Protein AF-A0A7X7WXS2-F1 (afdb_monomer_lite)

Sequence (139 aa):
SQAITILLAENDRVFYFTGLPTDAKKTMQETTYSADGVRKMLQEHNIDAMQKAQDLKRQKELLKVSSDEYTKKLDEIKGGKDTPTVIIKALDTASYKNLIDALDEMQICNIGKYVIDKMDPETKALIKDFEAKGGAAKN

pLDDT: mean 92.18, std 8.66, range [38.94, 98.12]

Secondary structure (DSSP, 8-state):
--EEEEEE-STTEEEEEES-GGGHHHH-EEEESSIIIIIHHHHHTSHHHHHHHHHHHHHHHTTSS-HHHHHHHHHHHHHSTTSPEEEEEE-TTS-HHHHHHHHHHHHHTT--EEEEEPPPHHHHHHHHHHHHTT--B--

Foldseek 3Di:
DWEKEWEFAAPQKIWIATDDLVCCVPGIAIFGLDCVTPLVVQCVQQVVLVVVLVVLVVCVVVVVADPVRSVVVLLCSLVDPSAYAYEYEYDPRGDPVSVVSVVVSCVVNSHPHYDYDYDDPSNVVSVVVCVVVVGDYDD

Radius of gyration: 16.31 Å; chains: 1; bounding box: 44×26×42 Å

Structure (mmCIF, N/CA/C/O backbone):
data_AF-A0A7X7WXS2-F1
#
_entry.id   AF-A0A7X7WXS2-F1
#
loop_
_atom_site.group_PDB
_atom_site.id
_atom_site.type_symbol
_atom_site.label_atom_id
_atom_site.label_alt_id
_atom_site.label_comp_id
_atom_site.label_asym_id
_atom_site.label_entity_id
_atom_site.label_seq_id
_atom_site.pdbx_PDB_ins_code
_atom_site.Cartn_x
_atom_site.Cartn_y
_atom_site.Cartn_z
_atom_site.occupancy
_atom_site.B_iso_or_equiv
_atom_site.auth_seq_id
_atom_site.auth_comp_id
_atom_site.auth_asym_id
_atom_site.auth_atom_id
_atom_site.pdbx_PDB_model_num
ATOM 1 N N . SER A 1 1 ? 6.829 7.961 11.887 1.00 67.88 1 SER A N 1
ATOM 2 C CA . SER A 1 1 ? 6.335 7.663 10.533 1.00 67.88 1 SER A CA 1
ATOM 3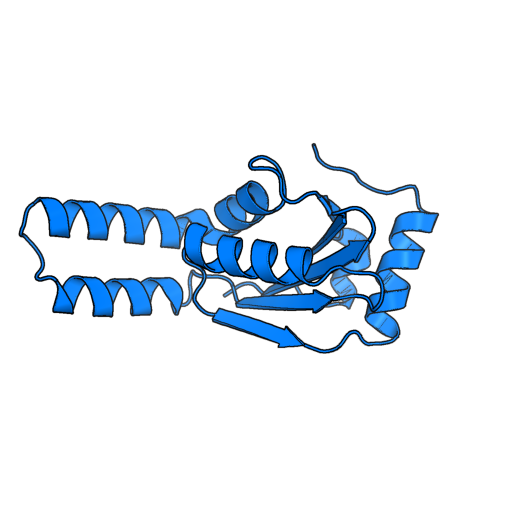 C C . SER A 1 1 ? 7.506 7.231 9.681 1.00 67.88 1 SER A C 1
ATOM 5 O O . SER A 1 1 ? 8.351 8.061 9.362 1.00 67.88 1 SER A O 1
ATOM 7 N N . GLN A 1 2 ? 7.605 5.934 9.403 1.00 85.81 2 GLN A N 1
ATOM 8 C CA . GLN A 1 2 ? 8.575 5.384 8.454 1.00 85.81 2 GLN A CA 1
ATOM 9 C C . GLN A 1 2 ? 8.055 5.585 7.021 1.00 85.81 2 GLN A C 1
ATOM 11 O O . GLN A 1 2 ? 6.843 5.684 6.820 1.00 85.81 2 GLN A O 1
ATOM 16 N N . ALA A 1 3 ? 8.958 5.684 6.045 1.00 93.25 3 ALA A N 1
ATOM 17 C CA . ALA A 1 3 ? 8.609 5.775 4.629 1.00 93.25 3 ALA A CA 1
ATOM 18 C C . ALA A 1 3 ? 8.854 4.425 3.945 1.00 93.25 3 ALA A C 1
ATOM 20 O O . ALA A 1 3 ? 9.918 3.829 4.129 1.00 93.25 3 ALA A O 1
ATOM 21 N N . ILE A 1 4 ? 7.882 3.967 3.159 1.00 96.12 4 ILE A N 1
ATOM 22 C CA . ILE A 1 4 ? 7.965 2.742 2.356 1.00 96.12 4 ILE A CA 1
ATOM 23 C C . ILE A 1 4 ? 7.710 3.136 0.908 1.00 96.12 4 ILE A C 1
ATOM 25 O O . ILE A 1 4 ? 6.701 3.770 0.615 1.00 96.12 4 ILE A O 1
ATOM 29 N N . THR A 1 5 ? 8.601 2.762 -0.001 1.00 96.94 5 THR A N 1
ATOM 30 C CA . THR A 1 5 ? 8.373 2.937 -1.437 1.00 96.94 5 THR A CA 1
ATOM 31 C C . THR A 1 5 ? 8.067 1.584 -2.051 1.00 96.94 5 THR A C 1
ATOM 33 O O . THR A 1 5 ? 8.847 0.650 -1.880 1.00 96.94 5 THR A O 1
ATOM 36 N N . ILE A 1 6 ? 6.946 1.490 -2.760 1.00 97.38 6 ILE A N 1
ATOM 37 C CA . ILE A 1 6 ? 6.490 0.318 -3.501 1.00 97.38 6 ILE A CA 1
ATOM 38 C C . ILE A 1 6 ? 6.594 0.631 -4.992 1.00 97.38 6 ILE A C 1
ATOM 40 O O . ILE A 1 6 ? 6.079 1.645 -5.469 1.00 97.38 6 ILE A O 1
ATOM 44 N N . LEU A 1 7 ? 7.261 -0.253 -5.723 1.00 97.12 7 LEU A N 1
ATOM 45 C CA . LEU A 1 7 ? 7.487 -0.176 -7.155 1.00 97.12 7 LEU A CA 1
ATOM 46 C C . LEU A 1 7 ? 6.717 -1.307 -7.833 1.00 97.12 7 LEU A C 1
ATOM 48 O O . LEU A 1 7 ? 6.991 -2.482 -7.591 1.00 97.12 7 LEU A O 1
ATOM 52 N N . LEU A 1 8 ? 5.754 -0.949 -8.673 1.00 97.19 8 LEU A N 1
ATOM 53 C CA . LEU A 1 8 ? 4.924 -1.908 -9.398 1.00 97.19 8 LEU A CA 1
ATOM 54 C C . LEU A 1 8 ? 5.570 -2.203 -10.753 1.00 97.19 8 LEU A C 1
ATOM 56 O O . LEU A 1 8 ? 5.953 -1.269 -11.464 1.00 97.19 8 LEU A O 1
ATOM 60 N N . ALA A 1 9 ? 5.680 -3.479 -11.107 1.00 95.12 9 ALA A N 1
ATOM 61 C CA . ALA A 1 9 ? 6.291 -3.942 -12.347 1.00 95.12 9 ALA A CA 1
ATOM 62 C C . ALA A 1 9 ? 5.383 -4.934 -13.094 1.00 95.12 9 ALA A C 1
ATOM 64 O O . ALA A 1 9 ? 4.278 -5.250 -12.653 1.00 95.12 9 ALA A O 1
ATOM 65 N N . GLU A 1 10 ? 5.845 -5.399 -14.254 1.00 93.88 10 GLU A N 1
ATOM 66 C CA . GLU A 1 10 ? 5.181 -6.453 -15.027 1.00 93.88 10 GLU A CA 1
ATOM 67 C C . GLU A 1 10 ? 5.147 -7.802 -14.288 1.00 93.88 10 GLU A C 1
ATOM 69 O O . GLU A 1 10 ? 5.907 -8.035 -13.346 1.00 93.88 10 GLU A O 1
ATOM 74 N N . ASN A 1 11 ? 4.291 -8.717 -14.754 1.00 92.38 11 ASN A N 1
ATOM 75 C CA . ASN A 1 11 ? 4.140 -10.076 -14.211 1.00 92.38 11 ASN A CA 1
ATOM 76 C C . ASN A 1 11 ? 3.793 -10.117 -12.712 1.00 92.38 11 ASN A C 1
ATOM 78 O O . ASN A 1 11 ? 4.264 -10.994 -11.992 1.00 92.38 11 ASN A O 1
ATOM 82 N N . ASP A 1 12 ? 2.991 -9.156 -12.241 1.00 92.94 12 ASP A N 1
ATOM 83 C CA . ASP A 1 12 ? 2.555 -9.037 -10.841 1.00 92.94 12 ASP A CA 1
ATOM 84 C C . ASP A 1 12 ? 3.706 -8.931 -9.821 1.00 92.94 12 ASP A C 1
ATOM 86 O O . ASP A 1 12 ? 3.529 -9.186 -8.625 1.00 92.94 12 ASP A O 1
ATOM 90 N N . ARG A 1 13 ? 4.886 -8.505 -10.289 1.00 93.62 13 ARG A N 1
ATOM 91 C CA . ARG A 1 13 ? 6.066 -8.283 -9.455 1.00 93.62 13 ARG A CA 1
ATOM 92 C C . ARG A 1 13 ? 5.961 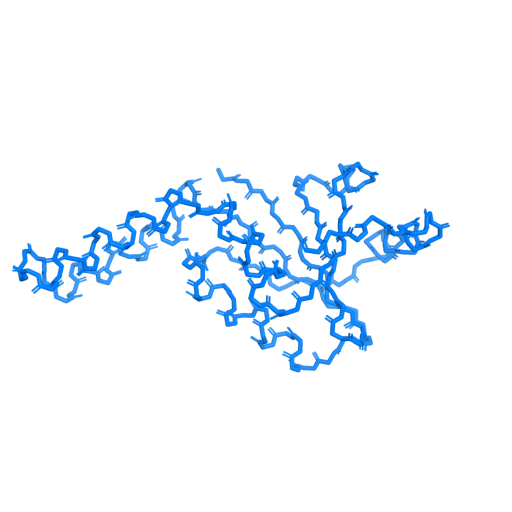-6.945 -8.743 1.00 93.62 13 ARG A C 1
ATOM 94 O O . ARG A 1 13 ? 5.607 -5.916 -9.330 1.00 93.62 13 ARG A O 1
ATOM 101 N N . VAL A 1 14 ? 6.315 -6.961 -7.467 1.00 96.06 14 VAL A N 1
ATOM 102 C CA . VAL A 1 14 ? 6.355 -5.781 -6.613 1.00 96.06 14 VAL A CA 1
ATOM 103 C C . VAL A 1 14 ? 7.740 -5.692 -6.008 1.00 96.06 14 VAL A C 1
ATOM 105 O O . VAL A 1 14 ? 8.190 -6.626 -5.355 1.00 96.06 14 VAL A O 1
ATOM 108 N N . PHE A 1 15 ? 8.407 -4.559 -6.167 1.00 95.69 15 PHE A N 1
ATOM 109 C CA . PHE A 1 15 ? 9.606 -4.270 -5.391 1.00 95.69 15 PHE A CA 1
ATOM 110 C C . PHE A 1 15 ? 9.272 -3.271 -4.307 1.00 95.69 15 PHE A C 1
ATOM 112 O O . PHE A 1 15 ? 8.408 -2.415 -4.483 1.00 95.69 15 PHE A O 1
ATOM 119 N N . TYR A 1 16 ? 9.978 -3.332 -3.193 1.00 95.75 16 TYR A N 1
ATOM 120 C CA . TYR A 1 16 ? 9.845 -2.307 -2.178 1.00 95.75 16 TYR A CA 1
ATOM 121 C C . TYR A 1 16 ? 11.158 -2.059 -1.465 1.00 95.75 16 TYR A C 1
ATOM 123 O O . TYR A 1 16 ? 12.019 -2.933 -1.393 1.00 95.75 16 TYR A O 1
ATOM 131 N N . PHE A 1 17 ? 11.290 -0.861 -0.914 1.00 94.81 17 PHE A N 1
ATOM 132 C CA . PHE A 1 17 ? 12.353 -0.511 0.014 1.00 94.81 17 PHE A CA 1
ATOM 133 C C . PHE A 1 17 ? 11.824 0.457 1.071 1.00 94.81 17 PHE A C 1
ATOM 135 O O . PHE A 1 17 ? 10.838 1.169 0.869 1.00 94.81 17 PHE A O 1
ATOM 142 N N . THR A 1 18 ? 12.498 0.487 2.213 1.00 93.06 18 THR A N 1
ATOM 143 C CA . THR A 1 18 ? 12.172 1.371 3.336 1.00 93.06 18 THR A CA 1
ATOM 144 C C . THR A 1 18 ? 13.225 2.463 3.466 1.00 93.06 18 THR A C 1
ATOM 146 O O . THR A 1 18 ? 14.413 2.178 3.303 1.00 93.06 18 THR A O 1
ATOM 149 N N . GLY A 1 19 ? 12.812 3.674 3.839 1.00 90.19 19 GLY A N 1
ATOM 150 C CA . GLY A 1 19 ? 13.717 4.807 4.042 1.00 90.19 19 GLY A CA 1
ATOM 151 C C . GLY A 1 19 ? 13.953 5.623 2.773 1.00 90.19 1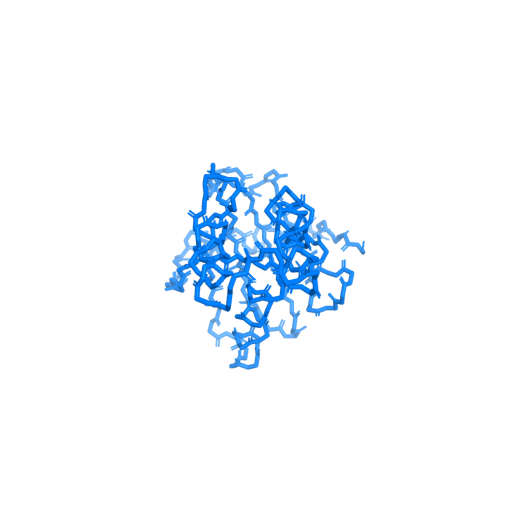9 GLY A C 1
ATOM 152 O O . GLY A 1 19 ? 13.042 5.807 1.965 1.00 90.19 19 GLY A O 1
ATOM 153 N N . LEU A 1 20 ? 15.163 6.166 2.630 1.00 88.56 20 LEU A N 1
ATOM 154 C CA . LEU A 1 20 ? 15.536 7.000 1.489 1.00 88.56 20 LEU A CA 1
ATOM 155 C C . LEU A 1 20 ? 15.925 6.132 0.279 1.00 88.56 20 LEU A C 1
ATOM 157 O O . LEU A 1 20 ? 16.365 4.996 0.455 1.00 88.56 20 LEU A O 1
ATOM 161 N N . PRO A 1 21 ? 15.870 6.660 -0.959 1.00 86.19 21 PRO A N 1
ATOM 162 C CA . PRO A 1 21 ? 16.347 5.935 -2.143 1.00 86.19 21 PRO A CA 1
ATOM 163 C C . PRO A 1 21 ? 17.802 5.446 -2.026 1.00 86.19 21 PRO A C 1
ATOM 165 O O . PRO A 1 21 ? 18.163 4.403 -2.567 1.00 86.19 21 PRO A O 1
ATOM 168 N N . THR A 1 22 ? 18.640 6.152 -1.261 1.00 87.50 22 THR A N 1
ATOM 169 C CA . THR A 1 22 ? 20.022 5.742 -0.960 1.00 87.50 22 THR A CA 1
ATOM 170 C C . THR A 1 22 ? 20.107 4.451 -0.143 1.00 87.50 22 THR A C 1
ATOM 172 O O . THR A 1 22 ? 21.098 3.727 -0.247 1.00 87.50 22 THR A O 1
ATOM 175 N N . ASP A 1 23 ? 19.072 4.137 0.638 1.00 85.88 23 ASP A N 1
ATOM 176 C CA . ASP A 1 23 ? 18.987 2.927 1.459 1.00 85.88 23 ASP A CA 1
ATOM 177 C C . ASP A 1 23 ? 18.532 1.710 0.645 1.00 85.88 23 ASP A C 1
ATOM 179 O O . ASP A 1 23 ? 18.802 0.572 1.040 1.00 85.88 23 ASP A O 1
ATOM 183 N N . ALA A 1 24 ? 17.914 1.928 -0.523 1.00 85.00 24 ALA A N 1
ATOM 184 C CA . ALA A 1 24 ? 17.337 0.871 -1.350 1.00 85.00 24 ALA A CA 1
ATOM 185 C C . ALA A 1 24 ? 18.356 -0.218 -1.707 1.00 85.00 24 ALA A C 1
ATOM 187 O O . ALA A 1 24 ? 18.040 -1.400 -1.658 1.00 85.00 24 ALA A O 1
ATOM 188 N N . LYS A 1 25 ? 19.625 0.135 -1.947 1.00 82.69 25 LYS A N 1
ATOM 189 C CA . LYS A 1 25 ? 20.680 -0.857 -2.232 1.00 82.69 25 LYS A CA 1
ATOM 190 C C . LYS A 1 25 ? 20.876 -1.900 -1.122 1.00 82.69 25 LYS A C 1
ATOM 192 O O . LYS A 1 25 ? 21.476 -2.937 -1.390 1.00 82.69 25 LYS A O 1
ATOM 197 N N . LYS A 1 26 ? 20.426 -1.616 0.105 1.00 83.50 26 LYS A N 1
ATOM 198 C CA . LYS A 1 26 ? 20.513 -2.509 1.270 1.00 83.50 26 LYS A CA 1
ATOM 199 C C . LYS A 1 26 ? 19.169 -3.129 1.648 1.00 83.50 26 LYS A C 1
ATOM 201 O O . LYS A 1 26 ? 19.157 -4.226 2.193 1.00 83.50 26 LYS A O 1
ATOM 206 N N . THR A 1 27 ? 18.066 -2.414 1.429 1.00 88.19 27 THR A N 1
ATOM 207 C CA . THR A 1 27 ? 16.741 -2.786 1.956 1.00 88.19 27 THR A CA 1
ATOM 208 C C . THR A 1 27 ? 15.783 -3.310 0.895 1.00 88.19 27 THR A C 1
ATOM 210 O O . THR A 1 27 ? 14.774 -3.922 1.256 1.00 88.19 27 THR A O 1
ATOM 213 N N . MET A 1 28 ? 16.090 -3.088 -0.388 1.00 92.62 28 MET A N 1
ATOM 214 C CA . MET A 1 28 ? 15.217 -3.451 -1.495 1.00 92.62 28 MET A CA 1
ATOM 215 C C . MET A 1 28 ? 14.981 -4.955 -1.548 1.00 92.62 28 MET A C 1
ATOM 217 O O . MET A 1 28 ? 15.913 -5.750 -1.430 1.00 92.62 28 MET A O 1
ATOM 221 N N . GLN A 1 29 ? 13.718 -5.319 -1.720 1.00 93.00 29 GLN A N 1
ATOM 222 C CA . GLN A 1 29 ? 13.227 -6.689 -1.781 1.00 93.00 29 GLN A CA 1
ATOM 223 C C . GLN A 1 29 ? 12.178 -6.800 -2.884 1.00 93.00 29 GLN A C 1
ATOM 225 O O . GLN A 1 29 ? 11.521 -5.815 -3.230 1.00 93.00 29 GLN A O 1
ATOM 230 N N . GLU A 1 30 ? 12.024 -8.008 -3.417 1.00 94.12 30 GLU A N 1
ATOM 231 C CA . GLU A 1 30 ? 10.956 -8.364 -4.348 1.00 94.12 30 GLU A CA 1
ATOM 232 C C . GLU A 1 30 ? 9.891 -9.193 -3.622 1.00 94.12 30 GLU A C 1
ATOM 234 O O . GLU A 1 30 ? 10.204 -10.004 -2.749 1.00 94.12 30 GLU A O 1
ATOM 239 N N . THR A 1 31 ? 8.630 -8.959 -3.971 1.00 93.19 31 THR A N 1
ATOM 240 C CA . THR A 1 31 ? 7.450 -9.617 -3.422 1.00 93.19 31 THR A CA 1
ATOM 241 C C . THR A 1 31 ? 6.323 -9.666 -4.466 1.00 93.19 31 THR A C 1
ATOM 243 O O . THR A 1 31 ? 6.489 -9.246 -5.613 1.00 93.19 31 THR A O 1
ATOM 246 N N . THR A 1 32 ? 5.166 -10.198 -4.077 1.00 92.69 32 THR A N 1
ATOM 247 C CA . THR A 1 32 ? 3.981 -10.379 -4.929 1.00 92.69 32 THR A CA 1
ATOM 248 C C . THR A 1 32 ? 2.737 -9.778 -4.271 1.00 92.69 32 THR A C 1
ATOM 250 O O . THR A 1 32 ? 2.773 -9.383 -3.107 1.00 92.69 32 THR A O 1
ATOM 253 N N . TYR A 1 33 ? 1.606 -9.765 -4.978 1.00 90.19 33 TYR A N 1
ATOM 254 C CA . TYR A 1 33 ? 0.292 -9.388 -4.424 1.00 90.19 33 TYR A CA 1
ATOM 255 C C . TYR A 1 33 ? -0.396 -10.503 -3.618 1.00 90.19 33 TYR A C 1
ATOM 257 O O . TYR A 1 33 ? -1.557 -10.371 -3.235 1.00 90.19 33 TYR A O 1
ATOM 265 N N . SER A 1 34 ? 0.277 -11.632 -3.378 1.00 87.31 34 SER A N 1
ATOM 266 C CA . SER A 1 34 ? -0.276 -12.687 -2.527 1.00 87.31 34 SER A CA 1
ATOM 267 C C . SER A 1 34 ? -0.387 -12.223 -1.067 1.00 87.31 34 SER A C 1
ATOM 269 O O . SER A 1 34 ? 0.259 -11.259 -0.649 1.00 87.31 34 SER A O 1
ATOM 271 N N . ALA A 1 35 ? -1.199 -12.921 -0.268 1.00 79.69 35 ALA A N 1
ATOM 272 C CA . ALA A 1 35 ? -1.382 -12.588 1.146 1.00 79.69 35 ALA A CA 1
ATOM 273 C C . ALA A 1 35 ? -0.067 -12.644 1.950 1.00 79.69 35 ALA A C 1
ATOM 275 O O . ALA A 1 35 ? 0.110 -11.843 2.866 1.00 79.69 35 ALA A O 1
ATOM 276 N N . ASP A 1 36 ? 0.857 -13.531 1.570 1.00 86.19 36 ASP A N 1
ATOM 277 C CA . ASP A 1 36 ? 2.189 -13.651 2.175 1.00 86.19 36 ASP A CA 1
ATOM 278 C C . ASP A 1 36 ? 3.207 -12.648 1.607 1.00 86.19 36 ASP A C 1
ATOM 280 O O . ASP A 1 36 ? 4.294 -12.492 2.159 1.00 86.19 36 ASP A O 1
ATOM 284 N N . GLY A 1 37 ? 2.845 -11.927 0.542 1.00 92.31 37 GLY A N 1
ATOM 285 C CA . GLY A 1 37 ? 3.698 -10.951 -0.119 1.00 92.31 37 GLY A CA 1
ATOM 286 C C . GLY A 1 37 ? 3.565 -9.536 0.447 1.00 92.31 37 GLY A C 1
ATOM 287 O O . GLY A 1 37 ? 3.770 -9.278 1.637 1.00 92.31 37 GLY A O 1
ATOM 288 N N . VAL A 1 38 ? 3.208 -8.585 -0.420 1.00 94.44 38 VAL A N 1
ATOM 289 C CA . VAL A 1 38 ? 3.138 -7.153 -0.091 1.00 94.44 38 VAL A CA 1
ATOM 290 C C . VAL A 1 38 ? 2.203 -6.877 1.088 1.00 94.44 38 VAL A C 1
ATOM 292 O O . VAL A 1 38 ? 2.495 -6.001 1.900 1.00 94.44 38 VAL A O 1
ATOM 295 N N . ARG A 1 39 ? 1.123 -7.655 1.240 1.00 95.19 39 ARG A N 1
ATOM 296 C CA . ARG A 1 39 ? 0.198 -7.522 2.368 1.00 95.19 39 ARG A CA 1
ATOM 297 C C . ARG A 1 39 ? 0.908 -7.776 3.688 1.00 95.19 39 ARG A C 1
ATOM 299 O O . ARG A 1 39 ? 0.894 -6.911 4.557 1.00 95.19 39 ARG A O 1
ATOM 306 N N . LYS A 1 40 ? 1.553 -8.934 3.828 1.00 94.62 40 LYS A N 1
ATOM 307 C CA . LYS A 1 40 ? 2.309 -9.292 5.030 1.00 94.62 40 LYS A CA 1
ATOM 308 C C . LYS A 1 40 ? 3.381 -8.251 5.340 1.00 94.62 40 LYS A C 1
ATOM 310 O O . LYS A 1 40 ? 3.457 -7.789 6.473 1.00 94.62 40 LYS A O 1
ATOM 315 N N . MET A 1 41 ? 4.124 -7.801 4.327 1.00 94.56 41 MET A N 1
ATOM 316 C CA . MET A 1 41 ? 5.105 -6.724 4.484 1.00 94.56 41 MET A CA 1
ATOM 317 C C . MET A 1 41 ? 4.469 -5.455 5.069 1.00 94.56 41 MET A C 1
ATOM 319 O O . MET A 1 41 ? 4.978 -4.903 6.043 1.00 94.56 41 MET A O 1
ATOM 323 N N . LEU A 1 42 ? 3.340 -4.999 4.525 1.00 95.62 42 LEU A N 1
ATOM 324 C CA . LEU A 1 42 ? 2.655 -3.800 5.014 1.00 95.62 42 LEU A CA 1
ATOM 325 C C . LEU A 1 42 ? 2.105 -3.977 6.430 1.00 95.62 42 LEU A C 1
ATOM 327 O O . LEU A 1 42 ? 2.180 -3.046 7.229 1.00 95.62 42 LEU A O 1
ATOM 331 N N . GLN A 1 43 ? 1.594 -5.165 6.754 1.00 94.50 43 GLN A N 1
ATOM 332 C CA . GLN A 1 43 ? 1.121 -5.498 8.096 1.00 94.50 43 GLN A CA 1
ATOM 333 C C . GLN A 1 43 ? 2.266 -5.477 9.110 1.00 94.50 43 GLN A C 1
ATOM 335 O O . GLN A 1 43 ? 2.122 -4.867 10.165 1.00 94.50 43 GLN A O 1
ATOM 340 N N . GLU A 1 44 ? 3.418 -6.064 8.774 1.00 93.50 44 GLU A N 1
ATOM 341 C CA . GLU A 1 44 ? 4.620 -6.069 9.619 1.00 93.50 44 GLU A CA 1
ATOM 342 C C . GLU A 1 44 ? 5.139 -4.652 9.910 1.00 93.50 44 GLU A C 1
ATOM 344 O O . GLU A 1 44 ? 5.643 -4.391 11.001 1.00 93.50 44 GLU A O 1
ATOM 349 N N . HIS A 1 45 ? 4.964 -3.715 8.975 1.00 93.38 45 HIS A N 1
ATOM 350 C CA . HIS A 1 45 ? 5.355 -2.312 9.155 1.00 93.38 45 HIS A CA 1
ATOM 351 C C . HIS A 1 45 ? 4.246 -1.426 9.747 1.00 93.38 45 HIS A C 1
ATOM 353 O O . HIS A 1 45 ? 4.494 -0.249 10.012 1.00 93.38 45 HIS A O 1
ATOM 359 N N . ASN A 1 46 ? 3.035 -1.958 9.953 1.00 95.62 46 ASN A N 1
ATOM 360 C CA . ASN A 1 46 ? 1.884 -1.206 10.465 1.00 95.62 46 ASN A CA 1
ATOM 361 C C . ASN A 1 46 ? 1.171 -1.888 11.650 1.00 95.62 46 ASN A C 1
ATOM 363 O O . ASN A 1 46 ? -0.003 -1.614 11.916 1.00 95.62 46 ASN A O 1
ATOM 367 N N . ILE A 1 47 ? 1.872 -2.773 12.370 1.00 94.88 47 ILE A N 1
ATOM 368 C CA . ILE A 1 47 ? 1.316 -3.601 13.456 1.00 94.88 47 ILE A CA 1
ATOM 369 C C . ILE A 1 47 ? 0.574 -2.746 14.492 1.00 94.88 47 ILE A C 1
ATOM 371 O O . ILE A 1 47 ? -0.573 -3.045 14.828 1.00 94.88 47 ILE A O 1
ATOM 375 N N . ASP A 1 48 ? 1.188 -1.658 14.959 1.00 93.81 48 ASP A N 1
ATOM 376 C CA . ASP A 1 48 ? 0.627 -0.824 16.028 1.00 93.81 48 ASP A CA 1
ATOM 377 C C . ASP A 1 48 ? -0.691 -0.158 15.615 1.00 93.81 48 ASP A C 1
ATOM 379 O O . ASP A 1 48 ? -1.661 -0.137 16.377 1.00 93.81 48 ASP A O 1
ATOM 383 N N . ALA A 1 49 ? -0.758 0.383 14.395 1.00 94.56 49 ALA A N 1
ATOM 384 C CA . ALA A 1 49 ? -1.976 1.005 13.890 1.00 94.56 49 ALA A CA 1
ATOM 385 C C . ALA A 1 49 ? -3.071 -0.041 13.651 1.00 94.56 49 ALA A C 1
ATOM 387 O O . ALA A 1 49 ? -4.238 0.206 13.958 1.00 94.56 49 ALA A O 1
ATOM 388 N N . MET A 1 50 ? -2.707 -1.229 13.160 1.00 94.62 50 MET A N 1
ATOM 389 C CA . MET A 1 50 ? -3.651 -2.327 12.970 1.00 94.62 50 MET A CA 1
ATOM 390 C C . MET A 1 50 ? -4.247 -2.819 14.287 1.00 94.62 50 MET A C 1
ATOM 392 O O . MET A 1 50 ? -5.461 -3.006 14.363 1.00 94.62 50 MET A O 1
ATOM 396 N N . GLN A 1 51 ? -3.429 -2.973 15.331 1.00 95.75 51 GLN A N 1
ATOM 397 C CA . GLN A 1 51 ? -3.904 -3.344 16.665 1.00 95.75 51 GLN A CA 1
ATOM 398 C C . GLN A 1 51 ? -4.871 -2.290 17.214 1.00 95.75 51 GLN A C 1
ATOM 400 O O . GLN A 1 51 ? -5.985 -2.623 17.618 1.00 95.75 51 GLN A O 1
ATOM 405 N N . LYS A 1 52 ? -4.516 -1.001 17.119 1.00 95.94 52 LYS A N 1
ATOM 406 C CA . LYS A 1 52 ? -5.402 0.106 17.521 1.00 95.94 52 LYS A CA 1
ATOM 407 C C . LYS A 1 52 ? -6.721 0.104 16.743 1.00 95.94 52 LYS A C 1
ATOM 409 O O . LYS A 1 52 ? -7.782 0.305 17.334 1.00 95.94 52 LYS A O 1
ATOM 414 N N . ALA A 1 53 ? -6.681 -0.141 15.432 1.00 95.81 53 ALA A N 1
ATOM 415 C CA . ALA A 1 53 ? -7.877 -0.212 14.593 1.00 95.81 53 ALA A CA 1
ATOM 416 C C . ALA A 1 53 ? -8.765 -1.417 14.953 1.00 95.81 53 ALA A C 1
ATOM 418 O O . ALA A 1 53 ? -9.994 -1.298 14.970 1.00 95.81 53 ALA A O 1
ATOM 419 N N . GLN A 1 54 ? -8.159 -2.561 15.281 1.00 96.19 54 GLN A N 1
ATOM 420 C CA . GLN A 1 54 ? -8.864 -3.758 15.738 1.00 96.19 54 GLN A CA 1
ATOM 421 C C . GLN A 1 54 ? -9.535 -3.535 17.100 1.00 96.19 54 GLN A C 1
ATOM 423 O O . GLN A 1 54 ? -10.716 -3.854 17.260 1.00 96.19 54 GLN A O 1
ATOM 428 N N . ASP A 1 55 ? -8.832 -2.927 18.055 1.00 96.94 55 ASP A N 1
ATOM 429 C CA . ASP A 1 55 ? -9.388 -2.583 19.366 1.00 96.9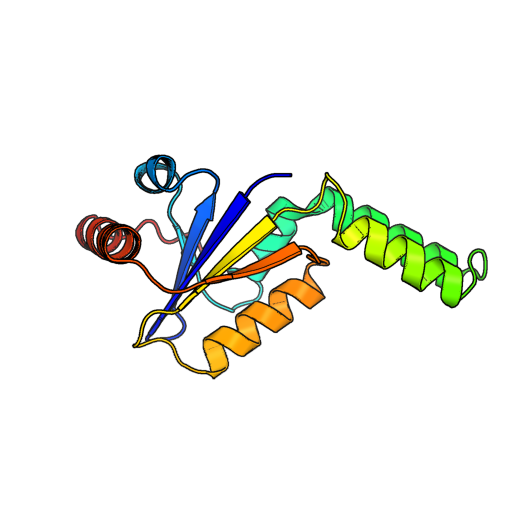4 55 ASP A CA 1
ATOM 430 C C . ASP A 1 55 ? -10.538 -1.581 19.247 1.00 96.94 55 ASP A C 1
ATOM 432 O O . ASP A 1 55 ? -11.586 -1.743 19.878 1.00 96.94 55 ASP A O 1
ATOM 436 N N . LEU A 1 56 ? -10.384 -0.571 18.388 1.00 97.12 56 LEU A N 1
ATOM 437 C CA . LEU A 1 56 ? -11.428 0.405 18.095 1.00 97.12 56 LEU A CA 1
ATOM 438 C C . LEU A 1 56 ? -12.663 -0.258 17.459 1.00 97.12 56 LEU A C 1
ATOM 440 O O . LEU A 1 56 ? -13.797 0.065 17.823 1.00 97.12 56 LEU A O 1
ATOM 444 N N . LYS A 1 57 ? -12.465 -1.224 16.553 1.00 96.25 57 LYS A N 1
ATOM 445 C CA . LYS A 1 57 ? -13.555 -2.016 15.963 1.00 96.25 57 LYS A CA 1
ATOM 446 C C . LYS A 1 57 ? -14.299 -2.819 17.029 1.00 96.25 57 LYS A C 1
ATOM 448 O O . LYS A 1 57 ? -15.526 -2.766 17.072 1.00 96.25 57 LYS A O 1
ATOM 453 N N . ARG A 1 58 ? -13.580 -3.462 17.951 1.00 97.19 58 ARG A N 1
ATOM 454 C CA . ARG A 1 58 ? -14.187 -4.168 19.088 1.00 97.19 58 ARG A CA 1
ATOM 455 C C . ARG A 1 58 ? -14.979 -3.224 19.996 1.00 97.19 58 ARG A C 1
ATOM 457 O O . ARG A 1 58 ? -16.056 -3.576 20.465 1.00 97.19 58 ARG A O 1
ATOM 464 N N . GLN A 1 59 ? -14.480 -2.015 20.253 1.00 97.19 59 GLN A N 1
ATOM 465 C CA . GLN A 1 59 ? -15.210 -1.017 21.044 1.00 97.19 59 GLN A CA 1
ATOM 466 C C . GLN A 1 59 ? -16.518 -0.585 20.368 1.00 97.19 59 GLN A C 1
ATOM 468 O O . GLN A 1 59 ? -17.527 -0.440 21.059 1.00 97.19 59 GLN A O 1
ATOM 473 N N . LYS A 1 60 ? -16.521 -0.438 19.036 1.00 97.06 60 LYS A N 1
ATOM 474 C CA . LYS A 1 60 ? -17.736 -0.178 18.248 1.00 97.06 60 LYS A CA 1
ATOM 475 C C . LYS A 1 60 ? -18.737 -1.331 18.355 1.00 97.06 60 LYS A C 1
ATOM 477 O O . LYS A 1 60 ? -19.913 -1.087 18.596 1.00 97.06 60 LYS A O 1
ATOM 482 N N . GLU A 1 61 ? -18.278 -2.574 18.210 1.00 96.81 61 GLU A N 1
ATOM 483 C CA . GLU A 1 61 ? -19.119 -3.779 18.329 1.00 96.81 61 GLU A CA 1
ATOM 484 C C . GLU A 1 61 ? -19.746 -3.911 19.726 1.00 96.81 61 GLU A C 1
ATOM 486 O O . GLU A 1 61 ? -20.890 -4.334 19.860 1.00 96.81 61 GLU A O 1
ATOM 491 N N . LEU A 1 62 ? -19.029 -3.475 20.765 1.00 97.19 62 LEU A N 1
ATOM 492 C CA . LEU A 1 62 ? -19.525 -3.396 22.142 1.00 97.19 62 LEU A CA 1
ATOM 493 C C . LEU A 1 62 ? -20.363 -2.135 22.429 1.00 97.19 62 LEU A C 1
ATOM 495 O O . LEU A 1 62 ? -20.665 -1.872 23.592 1.00 97.19 62 LEU A O 1
ATOM 499 N N . LEU A 1 63 ? -20.699 -1.340 21.405 1.00 96.38 63 LEU A N 1
ATOM 500 C CA . LEU A 1 63 ? -21.457 -0.084 21.499 1.00 96.38 63 LEU A CA 1
ATOM 501 C C . LEU A 1 63 ? -20.840 0.959 22.454 1.00 96.38 63 LEU A C 1
ATOM 503 O O . LEU A 1 63 ? -21.531 1.851 22.939 1.00 96.38 63 LEU A O 1
ATOM 507 N N . LYS A 1 64 ? -19.528 0.875 22.718 1.00 96.44 64 LYS A N 1
ATOM 508 C CA . LYS A 1 64 ? -18.795 1.827 23.577 1.00 96.44 64 LYS A CA 1
ATOM 509 C C . LYS A 1 64 ? -18.425 3.123 22.858 1.00 96.44 64 LYS A C 1
ATOM 511 O O . LYS A 1 64 ? -18.020 4.082 23.503 1.00 96.44 64 LYS A O 1
ATOM 516 N N . VAL A 1 65 ? -18.502 3.118 21.531 1.00 95.94 65 VAL A N 1
ATOM 517 C CA . VAL A 1 65 ? -18.128 4.218 20.640 1.00 95.94 65 VAL A CA 1
ATOM 518 C C . VAL A 1 65 ? -19.194 4.303 19.551 1.00 95.94 65 VAL A C 1
ATOM 520 O O . VAL A 1 65 ? -19.629 3.275 19.027 1.00 95.94 65 VAL A O 1
ATOM 523 N N . SER A 1 66 ? -19.628 5.518 19.213 1.00 96.44 66 SER A N 1
ATOM 524 C CA . SER A 1 66 ? -20.608 5.735 18.140 1.00 96.44 66 SER A CA 1
ATOM 525 C C . SER A 1 66 ? -20.007 5.457 16.755 1.00 96.44 66 SER A C 1
ATOM 527 O O . SER A 1 66 ? -18.789 5.385 16.593 1.00 96.44 66 SER A O 1
ATOM 529 N N . SER A 1 67 ? -20.844 5.326 15.719 1.00 95.19 67 SER A N 1
ATOM 530 C CA . SER A 1 67 ? -20.326 5.148 14.353 1.00 95.19 67 SER A CA 1
ATOM 531 C C . SER A 1 67 ? -19.486 6.345 13.888 1.00 95.19 67 SER A C 1
ATOM 533 O O . SER A 1 67 ? -18.456 6.143 13.251 1.00 95.19 67 SER A O 1
ATOM 535 N N . ASP A 1 68 ? -19.879 7.568 14.247 1.00 96.50 68 ASP A N 1
ATOM 536 C CA . ASP A 1 68 ? -19.166 8.786 13.845 1.00 96.50 68 ASP A CA 1
ATOM 537 C C . ASP A 1 68 ? -17.823 8.924 14.565 1.00 96.50 68 ASP A C 1
ATOM 539 O O . ASP A 1 68 ? -16.813 9.288 13.963 1.00 96.50 68 ASP A O 1
ATOM 543 N N . GLU A 1 69 ? -17.792 8.606 15.861 1.00 97.00 69 GLU A N 1
ATOM 544 C CA . GLU A 1 69 ? -16.560 8.615 16.649 1.00 97.00 69 GLU A CA 1
ATOM 545 C C . GLU A 1 69 ? -15.605 7.499 16.207 1.00 97.00 69 GLU A C 1
ATOM 547 O O . GLU A 1 69 ? -14.395 7.716 16.144 1.00 97.00 69 GLU A O 1
ATOM 552 N N . TYR A 1 70 ? -16.140 6.332 15.831 1.00 96.81 70 TYR A N 1
ATOM 553 C CA . TYR A 1 70 ? -15.361 5.251 15.235 1.00 96.81 70 TYR A CA 1
ATOM 554 C C . TYR A 1 70 ? -14.653 5.711 13.959 1.00 96.81 70 TYR A C 1
ATOM 556 O O . TYR A 1 70 ? -13.447 5.516 13.839 1.00 96.81 70 TYR A O 1
ATOM 564 N N . THR A 1 71 ? -15.379 6.337 13.028 1.00 96.19 71 THR A N 1
ATOM 565 C CA . THR A 1 71 ? -14.800 6.803 11.760 1.00 96.19 71 THR A CA 1
ATOM 566 C C . THR A 1 71 ? -13.687 7.819 12.003 1.00 96.19 71 THR A C 1
ATOM 568 O O . THR A 1 71 ? -12.584 7.638 11.499 1.00 96.19 71 THR A O 1
ATOM 571 N N . LYS A 1 72 ? -13.920 8.819 12.865 1.00 97.31 72 LYS A N 1
ATOM 572 C CA . LYS A 1 72 ? -12.908 9.836 13.202 1.00 97.31 72 LYS A CA 1
ATOM 573 C C . LYS A 1 72 ? -11.640 9.224 13.796 1.00 97.31 72 LYS A C 1
ATOM 575 O O . LYS A 1 72 ? -10.544 9.499 13.319 1.00 97.31 72 LYS A O 1
ATOM 580 N N . LYS A 1 73 ? -11.781 8.355 14.803 1.00 97.12 73 LYS A N 1
ATOM 581 C CA . LYS A 1 73 ? -10.630 7.692 15.436 1.00 97.12 73 LYS A CA 1
ATOM 582 C C . LYS A 1 73 ? -9.906 6.756 14.469 1.00 97.12 73 LYS A C 1
ATOM 584 O O . LYS A 1 73 ? -8.686 6.640 14.537 1.00 97.12 73 LYS A O 1
ATOM 589 N N . LEU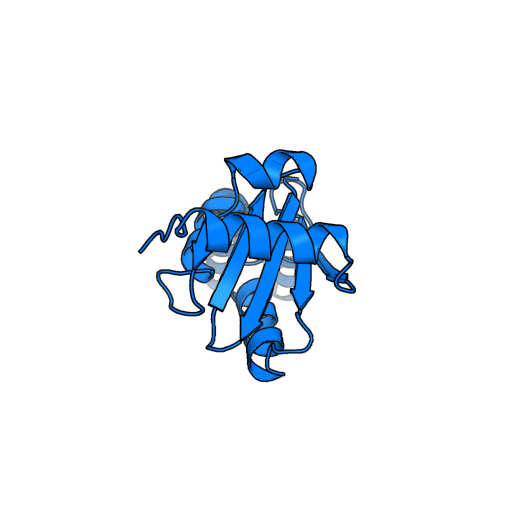 A 1 74 ? -10.630 6.089 13.569 1.00 96.31 74 LEU A N 1
ATOM 590 C CA . LEU A 1 74 ? -10.020 5.234 12.554 1.00 96.31 74 LEU A CA 1
ATOM 591 C C . LEU A 1 74 ? -9.182 6.060 11.569 1.00 96.31 74 LEU A C 1
ATOM 593 O O . LEU A 1 74 ? -8.062 5.660 11.259 1.00 96.31 74 LEU A O 1
ATOM 597 N N . ASP A 1 75 ? -9.678 7.213 11.125 1.00 96.12 75 ASP A N 1
ATOM 598 C CA . ASP A 1 75 ? -8.931 8.117 10.245 1.00 96.12 75 ASP A CA 1
ATOM 599 C C . ASP A 1 75 ? -7.680 8.678 10.938 1.00 96.12 75 ASP A C 1
ATOM 601 O O . ASP A 1 75 ? -6.603 8.718 10.341 1.00 96.12 75 ASP A O 1
ATOM 605 N N . GLU A 1 76 ? -7.777 9.026 12.225 1.00 96.06 76 GLU A N 1
ATOM 606 C CA . GLU A 1 76 ? -6.629 9.442 13.042 1.00 96.06 76 GLU A CA 1
ATOM 607 C C . GLU A 1 76 ? -5.575 8.335 13.174 1.00 96.06 76 GLU A C 1
ATOM 609 O O . GLU A 1 76 ? -4.378 8.613 13.088 1.00 96.06 76 GLU A O 1
ATOM 614 N N . ILE A 1 77 ? -5.996 7.076 13.342 1.00 95.94 77 ILE A N 1
ATOM 615 C CA . ILE A 1 77 ? -5.088 5.922 13.360 1.00 95.94 77 ILE A CA 1
ATOM 616 C C . ILE A 1 77 ? -4.410 5.779 11.994 1.00 95.94 77 ILE A C 1
ATOM 618 O O . ILE A 1 77 ? -3.182 5.777 11.914 1.00 95.94 77 ILE A O 1
ATOM 622 N N . LYS A 1 78 ? -5.185 5.739 10.906 1.00 95.06 78 LYS A N 1
ATOM 623 C CA . LYS A 1 78 ? -4.677 5.600 9.530 1.00 95.06 78 LYS A CA 1
ATOM 624 C C . LYS A 1 78 ? -3.745 6.752 9.116 1.00 95.06 78 LYS A C 1
ATOM 626 O O . LYS A 1 78 ? -2.824 6.550 8.327 1.00 95.06 78 LYS A O 1
ATOM 631 N N . GLY A 1 79 ? -3.956 7.954 9.651 1.00 94.31 79 GLY A N 1
ATOM 632 C CA . GLY A 1 79 ? -3.120 9.140 9.437 1.00 94.31 79 GLY A CA 1
ATOM 633 C C . GLY A 1 79 ? -2.003 9.342 10.472 1.00 94.31 79 GLY A C 1
ATOM 634 O O . GLY A 1 79 ? -1.158 10.226 10.310 1.00 94.31 79 GLY A O 1
ATOM 635 N N . GLY A 1 80 ? -1.982 8.539 11.536 1.00 91.81 80 GLY A N 1
ATOM 636 C CA . GLY A 1 80 ? -1.182 8.767 12.736 1.00 91.81 80 GLY A CA 1
ATOM 637 C C . GLY A 1 80 ? 0.325 8.630 12.531 1.00 91.81 80 GLY A C 1
ATOM 638 O O . GLY A 1 80 ? 0.809 8.168 11.500 1.00 91.81 80 GLY A O 1
ATOM 639 N N . LYS A 1 81 ? 1.116 9.030 13.533 1.00 88.12 81 LYS A N 1
ATOM 640 C CA . LYS A 1 81 ? 2.592 8.964 13.474 1.00 88.12 81 LYS A CA 1
ATOM 641 C C . LYS A 1 81 ? 3.140 7.537 13.369 1.00 88.12 81 LYS A C 1
ATOM 643 O O . LYS A 1 81 ? 4.251 7.382 12.848 1.00 88.12 81 LYS A O 1
ATOM 648 N N . ASP A 1 82 ? 2.367 6.563 13.840 1.00 87.56 82 ASP A N 1
ATOM 649 C CA . ASP A 1 82 ? 2.716 5.139 13.876 1.00 87.56 82 ASP A CA 1
ATOM 650 C C . ASP A 1 82 ? 2.420 4.441 12.544 1.00 87.56 82 ASP A C 1
ATOM 652 O O . ASP A 1 82 ? 3.016 3.415 12.245 1.00 87.56 82 ASP A O 1
ATOM 656 N N . THR A 1 83 ? 1.571 5.041 11.705 1.00 94.25 83 THR A N 1
ATOM 657 C CA . THR A 1 83 ? 1.257 4.518 10.374 1.00 94.25 83 THR A CA 1
ATOM 658 C C . THR A 1 83 ? 2.312 4.979 9.372 1.00 94.25 83 THR A C 1
ATOM 660 O O . THR A 1 83 ? 2.632 6.180 9.348 1.00 94.25 83 THR A O 1
ATOM 663 N N . PRO A 1 84 ? 2.875 4.081 8.543 1.00 95.75 84 PRO A N 1
ATOM 664 C CA . PRO A 1 84 ? 3.868 4.458 7.550 1.00 95.75 84 PRO A CA 1
ATOM 665 C C . PRO A 1 84 ? 3.274 5.384 6.486 1.00 95.75 84 PRO A C 1
ATOM 667 O O . PRO A 1 84 ? 2.065 5.426 6.256 1.00 95.75 84 PRO A O 1
ATOM 670 N N . THR A 1 85 ? 4.154 6.137 5.832 1.00 96.44 85 THR A N 1
ATOM 671 C CA . THR A 1 85 ? 3.823 6.848 4.596 1.00 96.44 85 THR A CA 1
ATOM 672 C C . THR A 1 85 ? 4.284 5.992 3.425 1.00 96.44 85 THR A C 1
ATOM 674 O O . THR A 1 85 ? 5.472 5.677 3.338 1.00 96.44 85 THR A O 1
ATOM 677 N N . VAL A 1 86 ? 3.366 5.625 2.532 1.00 97.69 86 VAL A N 1
ATOM 678 C CA . VAL A 1 86 ? 3.665 4.757 1.386 1.00 97.69 86 VAL A CA 1
ATOM 679 C C . VAL A 1 86 ? 3.743 5.567 0.093 1.00 97.69 86 VAL A C 1
ATOM 681 O O . VAL A 1 86 ? 2.846 6.340 -0.228 1.00 97.69 86 VAL A O 1
ATOM 684 N N . ILE A 1 87 ? 4.811 5.393 -0.675 1.00 97.69 87 ILE A N 1
ATOM 685 C CA . ILE A 1 87 ? 4.964 5.970 -2.012 1.00 97.69 87 ILE A CA 1
ATOM 686 C C . ILE A 1 87 ? 4.774 4.840 -3.016 1.00 97.69 87 ILE A C 1
ATOM 688 O O . ILE A 1 87 ? 5.502 3.854 -2.970 1.00 97.69 87 ILE A O 1
ATOM 692 N N . ILE A 1 88 ? 3.811 4.976 -3.920 1.00 98.12 88 ILE A N 1
ATOM 693 C CA . ILE A 1 88 ? 3.519 3.989 -4.960 1.00 98.12 88 ILE A CA 1
ATOM 694 C C . ILE A 1 88 ? 4.003 4.559 -6.290 1.00 98.12 88 ILE A C 1
ATOM 696 O O . ILE A 1 88 ? 3.507 5.591 -6.741 1.00 98.12 88 ILE A O 1
ATOM 700 N N . LYS A 1 89 ? 4.965 3.889 -6.927 1.00 97.31 89 LYS A N 1
ATOM 701 C CA . LYS A 1 89 ? 5.451 4.228 -8.271 1.00 97.31 89 LYS A CA 1
ATOM 702 C C . LYS A 1 89 ? 5.243 3.029 -9.186 1.00 97.31 89 LYS A C 1
ATOM 704 O O . LYS A 1 89 ? 5.666 1.924 -8.867 1.00 97.31 89 LYS A O 1
ATOM 709 N N . ALA A 1 90 ? 4.620 3.235 -10.337 1.00 96.75 90 ALA A N 1
ATOM 710 C CA . ALA A 1 90 ? 4.404 2.176 -11.320 1.00 96.75 90 ALA A CA 1
ATOM 711 C C . ALA A 1 90 ? 5.386 2.319 -12.489 1.00 96.75 90 ALA A C 1
ATOM 713 O O . ALA A 1 90 ? 5.613 3.428 -12.978 1.00 96.75 90 ALA A O 1
ATOM 714 N N . LEU A 1 91 ? 5.980 1.209 -12.933 1.00 94.75 91 LEU A N 1
ATOM 715 C CA . LEU A 1 91 ? 6.641 1.156 -14.234 1.00 94.75 91 LEU A CA 1
ATOM 716 C C . LEU A 1 91 ? 5.606 1.264 -15.353 1.00 94.75 91 LEU A C 1
ATOM 718 O O . LEU A 1 91 ? 4.454 0.875 -15.188 1.00 94.75 91 LEU A O 1
ATOM 722 N N . ASP A 1 92 ? 6.054 1.706 -16.526 1.00 93.19 92 ASP A N 1
ATOM 723 C CA . ASP A 1 92 ? 5.218 1.760 -17.734 1.00 93.19 92 ASP A CA 1
ATOM 724 C C . ASP A 1 92 ? 4.725 0.361 -18.164 1.00 93.19 92 ASP A C 1
ATOM 726 O O . ASP A 1 92 ? 3.762 0.238 -18.914 1.00 93.19 92 ASP A O 1
ATOM 730 N N . THR A 1 93 ? 5.384 -0.697 -17.678 1.00 93.50 93 THR A N 1
ATOM 731 C CA . THR A 1 93 ? 5.034 -2.105 -17.901 1.00 93.50 93 THR A CA 1
ATOM 732 C C . THR A 1 93 ? 4.111 -2.689 -16.826 1.00 93.50 93 THR A C 1
ATOM 734 O O . THR A 1 93 ? 3.631 -3.812 -16.981 1.00 93.50 93 THR A O 1
ATOM 737 N N . ALA A 1 94 ? 3.841 -1.957 -15.740 1.00 95.81 94 ALA A N 1
ATOM 738 C CA . ALA A 1 94 ? 2.883 -2.385 -14.729 1.00 95.81 94 ALA A CA 1
ATOM 739 C C . ALA A 1 94 ? 1.453 -2.264 -15.265 1.00 95.81 94 ALA A C 1
ATOM 741 O O . ALA A 1 94 ? 1.104 -1.315 -15.970 1.00 95.81 94 ALA A O 1
ATOM 742 N N . SER A 1 95 ? 0.598 -3.215 -14.902 1.00 96.50 95 SER A N 1
ATOM 743 C CA . SER A 1 95 ? -0.803 -3.182 -15.312 1.00 96.50 95 SER A CA 1
ATOM 744 C C . SER A 1 95 ? -1.629 -2.232 -14.439 1.00 96.50 95 SER A C 1
ATOM 746 O O . SER A 1 95 ? -1.296 -1.953 -13.287 1.00 96.50 95 SER A O 1
ATOM 748 N N . TYR A 1 96 ? -2.781 -1.789 -14.950 1.00 96.12 96 TYR A N 1
ATOM 749 C CA . TYR A 1 96 ? -3.758 -1.056 -14.135 1.00 96.12 96 TYR A CA 1
ATOM 750 C C . TYR A 1 96 ? -4.209 -1.867 -12.910 1.00 96.12 96 TYR A C 1
ATOM 752 O O . TYR A 1 96 ? -4.365 -1.314 -11.824 1.00 96.12 96 TYR A O 1
ATOM 760 N N . LYS A 1 97 ? -4.348 -3.191 -13.071 1.00 96.38 97 LYS A N 1
ATOM 761 C CA . LYS A 1 97 ? -4.679 -4.112 -11.981 1.00 96.38 97 LYS A CA 1
ATOM 762 C C . LYS A 1 97 ? -3.660 -4.017 -10.842 1.00 96.38 97 LYS A C 1
ATOM 764 O O . LYS A 1 97 ? -4.066 -3.928 -9.694 1.00 96.38 97 LYS A O 1
ATOM 769 N N . ASN A 1 98 ? -2.365 -3.936 -11.155 1.00 96.75 98 ASN A N 1
ATOM 770 C CA . ASN A 1 98 ? -1.309 -3.805 -10.147 1.00 96.75 98 ASN A CA 1
ATOM 771 C C . ASN A 1 98 ? -1.479 -2.555 -9.274 1.00 96.75 98 ASN A C 1
ATOM 773 O O . ASN A 1 98 ? -1.294 -2.617 -8.061 1.00 96.75 98 ASN A O 1
ATOM 777 N N . LEU A 1 99 ? -1.869 -1.425 -9.871 1.00 97.00 99 LEU A N 1
ATOM 778 C CA . LEU A 1 99 ? -2.142 -0.205 -9.112 1.00 97.00 99 LEU A CA 1
ATOM 779 C C . LEU A 1 99 ? -3.371 -0.356 -8.210 1.00 97.00 99 LEU A C 1
ATOM 781 O O . LEU A 1 99 ? -3.325 0.071 -7.060 1.00 97.00 99 LEU A O 1
ATOM 785 N N . ILE A 1 100 ? -4.453 -0.950 -8.719 1.00 97.00 100 ILE A N 1
ATOM 786 C CA . ILE A 1 100 ? -5.669 -1.180 -7.928 1.00 97.00 100 ILE A CA 1
ATOM 787 C C . ILE A 1 100 ? -5.392 -2.122 -6.763 1.00 97.00 100 ILE A C 1
ATOM 789 O O . ILE A 1 100 ? -5.705 -1.767 -5.632 1.00 97.00 100 ILE A O 1
ATOM 793 N N . ASP A 1 101 ? -4.718 -3.244 -7.012 1.00 97.06 101 ASP A N 1
ATOM 794 C CA . ASP A 1 101 ? -4.344 -4.182 -5.958 1.00 97.06 101 ASP A CA 1
ATOM 795 C C . ASP A 1 101 ? -3.495 -3.474 -4.887 1.00 97.06 101 ASP A C 1
ATOM 797 O O . ASP A 1 101 ? -3.768 -3.599 -3.699 1.00 97.06 101 ASP A O 1
ATOM 801 N N . ALA A 1 102 ? -2.519 -2.643 -5.279 1.00 97.06 102 ALA A N 1
ATOM 802 C CA . ALA A 1 102 ? -1.718 -1.874 -4.323 1.00 97.06 102 ALA A CA 1
ATOM 803 C C . ALA A 1 102 ? -2.556 -0.895 -3.474 1.00 97.06 102 ALA A C 1
ATOM 805 O O . ALA A 1 102 ? -2.270 -0.710 -2.290 1.00 97.06 102 ALA A O 1
ATOM 806 N N . LEU A 1 103 ? -3.586 -0.265 -4.052 1.00 97.19 103 LEU A N 1
ATOM 807 C CA . LEU A 1 103 ? -4.501 0.625 -3.328 1.00 97.19 103 LEU A CA 1
ATOM 808 C C . LEU A 1 103 ? -5.431 -0.143 -2.384 1.00 97.19 103 LEU A C 1
ATOM 810 O O . LEU A 1 103 ? -5.677 0.322 -1.266 1.00 97.19 103 LEU A O 1
ATOM 814 N N . ASP A 1 104 ? -5.896 -1.320 -2.794 1.00 96.38 104 ASP A N 1
ATOM 815 C CA . ASP A 1 104 ? -6.670 -2.215 -1.937 1.00 96.38 104 ASP A CA 1
ATOM 816 C C . ASP A 1 104 ? -5.838 -2.644 -0.722 1.00 96.38 104 ASP A C 1
ATOM 818 O O . ASP A 1 104 ? -6.328 -2.605 0.410 1.00 96.38 104 ASP A O 1
ATOM 822 N N . GLU A 1 105 ? -4.547 -2.933 -0.910 1.00 96.44 105 GLU A N 1
ATOM 823 C CA . GLU A 1 105 ? -3.639 -3.237 0.200 1.00 96.44 105 GLU A CA 1
ATOM 824 C C . GLU A 1 105 ? -3.465 -2.065 1.176 1.00 96.44 105 GLU A C 1
ATOM 826 O O . GLU A 1 105 ? -3.375 -2.287 2.386 1.00 96.44 105 GLU A O 1
ATOM 831 N N . MET A 1 106 ? -3.488 -0.809 0.708 1.00 96.44 106 MET A N 1
ATOM 832 C CA . MET A 1 106 ? -3.472 0.349 1.617 1.00 96.44 106 MET A CA 1
ATOM 833 C C . MET A 1 106 ? -4.707 0.361 2.524 1.00 96.44 106 MET A C 1
ATOM 835 O O . MET A 1 106 ? -4.600 0.625 3.724 1.00 96.44 106 MET A O 1
ATOM 839 N N . GLN A 1 107 ? -5.882 0.034 1.976 1.00 94.06 107 GLN A N 1
ATOM 840 C CA . GLN A 1 107 ? -7.122 -0.023 2.750 1.00 94.06 107 GLN A CA 1
ATOM 841 C C . GLN A 1 107 ? -7.132 -1.198 3.730 1.00 94.06 107 GLN A C 1
ATOM 843 O O . GLN A 1 107 ? -7.457 -1.007 4.905 1.00 94.06 107 GLN A O 1
ATOM 848 N N . ILE A 1 108 ? -6.739 -2.390 3.272 1.00 94.06 108 ILE A N 1
ATOM 849 C CA . ILE A 1 108 ? -6.696 -3.617 4.080 1.00 94.06 108 ILE A CA 1
ATOM 850 C C . ILE A 1 108 ? -5.740 -3.457 5.264 1.00 94.06 108 ILE A C 1
ATOM 852 O O . ILE A 1 108 ? -6.069 -3.842 6.388 1.00 94.06 108 ILE A O 1
ATOM 856 N N . CYS A 1 109 ? -4.581 -2.844 5.035 1.00 95.56 109 CYS A N 1
ATOM 857 C CA . CYS A 1 109 ? -3.552 -2.675 6.054 1.00 95.56 109 CYS A CA 1
ATOM 858 C C . CYS A 1 109 ? -3.735 -1.414 6.909 1.00 95.56 109 CYS A C 1
ATOM 860 O O . CYS A 1 109 ? -2.853 -1.110 7.703 1.00 95.56 109 CYS A O 1
ATOM 862 N N . ASN A 1 110 ? -4.857 -0.687 6.804 1.00 96.31 110 ASN A N 1
ATOM 863 C CA . ASN A 1 110 ? -5.119 0.563 7.536 1.00 96.31 110 ASN A CA 1
ATOM 864 C C . ASN A 1 110 ? -4.039 1.645 7.338 1.00 96.31 110 ASN A C 1
ATOM 866 O O . ASN A 1 110 ? -3.648 2.334 8.282 1.00 96.31 110 ASN A O 1
ATOM 870 N N . ILE A 1 111 ? -3.574 1.822 6.103 1.00 96.75 111 ILE A N 1
ATOM 871 C CA . ILE A 1 111 ? -2.605 2.853 5.731 1.00 96.75 111 ILE A CA 1
ATOM 872 C C . ILE A 1 111 ? -3.348 4.004 5.053 1.00 96.75 111 ILE A C 1
ATOM 874 O O . ILE A 1 111 ? -3.814 3.887 3.924 1.00 96.75 111 ILE A O 1
ATOM 878 N N . GLY A 1 112 ? -3.471 5.136 5.752 1.00 95.69 112 GLY A N 1
ATOM 879 C CA . GLY A 1 112 ? -4.167 6.323 5.238 1.00 95.69 112 GLY A CA 1
ATOM 880 C C . GLY A 1 112 ? -3.263 7.353 4.567 1.00 95.69 112 GLY A C 1
ATOM 881 O O . GLY A 1 112 ? -3.763 8.296 3.963 1.00 95.69 112 GLY A O 1
ATOM 882 N N . LYS A 1 113 ? -1.939 7.206 4.681 1.00 95.06 113 LYS A N 1
ATOM 883 C CA . LYS A 1 113 ? -0.962 8.142 4.113 1.00 95.06 113 LYS A CA 1
ATOM 884 C C . LYS A 1 113 ? -0.218 7.483 2.971 1.00 95.06 113 LYS A C 1
ATOM 886 O O . LYS A 1 113 ? 0.758 6.768 3.192 1.00 95.06 113 LYS A O 1
ATOM 891 N N . TYR A 1 114 ? -0.650 7.766 1.753 1.00 96.50 114 TYR A N 1
ATOM 892 C CA . TYR A 1 114 ? 0.052 7.307 0.569 1.00 96.50 114 TYR A CA 1
ATOM 893 C C . TYR A 1 114 ? 0.011 8.329 -0.563 1.00 96.50 114 TYR A C 1
ATOM 895 O O . TYR A 1 114 ? -0.882 9.172 -0.632 1.00 96.50 114 TYR A O 1
ATOM 903 N N . VAL A 1 115 ? 1.007 8.254 -1.442 1.00 96.88 115 VAL A N 1
ATOM 904 C CA . VAL A 1 115 ? 1.140 9.104 -2.629 1.00 96.88 115 VAL A CA 1
ATOM 905 C C . VAL A 1 115 ? 1.427 8.213 -3.827 1.00 96.88 115 VAL A C 1
ATOM 907 O O . VAL A 1 115 ? 2.313 7.364 -3.764 1.00 96.88 115 VAL A O 1
ATOM 910 N N . ILE A 1 116 ? 0.694 8.421 -4.919 1.00 97.25 116 ILE A N 1
ATOM 911 C CA . ILE A 1 116 ? 1.039 7.845 -6.220 1.00 97.25 116 ILE A CA 1
ATOM 912 C C . ILE A 1 116 ? 1.952 8.848 -6.916 1.00 97.25 116 ILE A C 1
ATOM 914 O O . ILE A 1 116 ? 1.541 9.979 -7.176 1.00 97.25 116 ILE A O 1
ATOM 918 N N . ASP A 1 117 ? 3.185 8.442 -7.190 1.00 95.81 117 ASP A N 1
ATOM 919 C CA . ASP A 1 117 ? 4.199 9.295 -7.801 1.00 95.81 117 ASP A CA 1
ATOM 920 C C . ASP A 1 117 ? 4.694 8.704 -9.125 1.00 95.81 117 ASP A C 1
ATOM 922 O O . ASP A 1 117 ? 4.560 7.510 -9.410 1.00 95.81 117 ASP A O 1
ATOM 926 N N . LYS A 1 118 ? 5.274 9.560 -9.963 1.00 92.50 118 LYS A N 1
ATOM 927 C CA . LYS A 1 118 ? 5.871 9.143 -11.225 1.00 92.50 118 LYS A CA 1
ATOM 928 C C . LYS A 1 118 ? 7.175 8.400 -10.970 1.00 92.50 118 LYS A C 1
ATOM 930 O O . LYS A 1 118 ? 7.940 8.708 -10.055 1.00 92.50 118 LYS A O 1
ATOM 935 N N . MET A 1 119 ? 7.439 7.425 -11.828 1.00 93.00 119 MET A N 1
ATOM 936 C CA . MET A 1 119 ? 8.709 6.722 -11.834 1.00 93.00 119 MET A CA 1
ATOM 937 C C . MET A 1 119 ? 9.813 7.626 -12.396 1.00 93.00 119 MET A C 1
ATOM 939 O O . MET A 1 119 ? 9.727 8.080 -13.538 1.00 93.00 119 MET A O 1
ATOM 943 N N . ASP A 1 120 ? 10.865 7.848 -11.616 1.00 92.44 120 ASP A N 1
ATOM 944 C CA . ASP A 1 120 ? 12.051 8.605 -12.020 1.00 92.44 120 ASP A CA 1
ATOM 945 C C . ASP A 1 120 ? 13.192 7.682 -12.504 1.00 92.44 120 ASP A C 1
ATOM 947 O O . ASP A 1 120 ? 13.206 6.483 -12.196 1.00 92.44 120 ASP A O 1
ATOM 951 N N . PRO A 1 121 ? 14.153 8.204 -13.294 1.00 92.44 121 PRO A N 1
ATOM 952 C CA . PRO A 1 121 ? 15.253 7.402 -13.831 1.00 92.44 121 PRO A CA 1
ATOM 953 C C . PRO A 1 121 ? 16.121 6.726 -12.763 1.00 92.44 121 PRO A C 1
ATOM 955 O O . PRO A 1 121 ? 16.588 5.609 -12.986 1.00 92.44 121 PRO A O 1
ATOM 958 N N . GLU A 1 122 ? 16.319 7.370 -11.612 1.00 90.38 122 GLU A N 1
ATOM 959 C CA . GLU A 1 122 ? 17.128 6.835 -10.511 1.00 90.38 122 GLU A CA 1
ATOM 960 C C . GLU A 1 122 ? 16.457 5.600 -9.900 1.00 90.38 122 GLU A C 1
ATOM 962 O O . GLU A 1 122 ? 17.088 4.556 -9.740 1.00 90.38 122 GLU A O 1
ATOM 967 N N . THR A 1 123 ? 15.147 5.670 -9.667 1.00 90.38 123 THR A N 1
ATOM 968 C CA . THR A 1 123 ? 14.348 4.547 -9.168 1.00 90.38 123 THR A CA 1
ATOM 969 C C . THR A 1 123 ? 14.271 3.406 -10.186 1.00 90.38 123 THR A C 1
ATOM 971 O O . THR A 1 123 ? 14.391 2.239 -9.810 1.00 90.38 123 THR A O 1
ATOM 974 N N . LYS A 1 124 ? 14.167 3.706 -11.493 1.00 91.94 124 LYS A N 1
ATOM 975 C CA . LYS A 1 124 ? 14.270 2.671 -12.546 1.00 91.94 124 LYS A CA 1
ATOM 976 C C . LYS A 1 124 ? 15.630 1.965 -12.513 1.00 91.94 124 LYS A C 1
ATOM 978 O O . LYS A 1 124 ? 15.693 0.762 -12.760 1.00 91.94 124 LYS A O 1
ATOM 983 N N . ALA A 1 125 ? 16.713 2.688 -12.222 1.00 92.12 125 ALA A N 1
ATOM 984 C CA . ALA A 1 125 ? 18.044 2.098 -12.107 1.00 92.12 125 ALA A CA 1
ATOM 985 C C . ALA A 1 125 ? 18.165 1.167 -10.889 1.00 92.12 125 ALA A C 1
ATOM 987 O O . ALA A 1 125 ? 18.800 0.124 -11.005 1.00 92.12 125 ALA A O 1
ATOM 988 N N . LEU A 1 126 ? 17.496 1.472 -9.768 1.00 91.81 126 LEU A N 1
ATOM 989 C CA . LEU A 1 126 ? 17.470 0.595 -8.588 1.00 91.81 126 LEU A CA 1
ATOM 990 C C . LEU A 1 126 ? 16.894 -0.795 -8.897 1.00 91.81 126 LEU A C 1
ATOM 992 O O . LEU A 1 126 ? 17.471 -1.793 -8.472 1.00 91.81 126 LEU A O 1
ATOM 996 N N . ILE A 1 127 ? 15.802 -0.868 -9.670 1.00 91.25 127 ILE A N 1
ATOM 997 C CA . ILE A 1 127 ? 15.204 -2.148 -10.092 1.00 91.25 127 ILE A CA 1
ATOM 998 C C . ILE A 1 127 ? 16.198 -2.946 -10.938 1.00 91.25 127 ILE A C 1
ATOM 1000 O O . ILE A 1 127 ? 16.470 -4.105 -10.638 1.00 91.25 127 ILE A O 1
ATOM 1004 N N . LYS A 1 128 ? 16.810 -2.308 -11.941 1.00 91.12 128 LYS A N 1
ATOM 1005 C CA . LYS A 1 128 ? 17.795 -2.964 -12.814 1.00 91.12 128 LYS A CA 1
ATOM 1006 C C . LYS A 1 128 ? 19.011 -3.471 -12.038 1.00 91.12 128 LYS A C 1
ATOM 1008 O O . LYS A 1 128 ? 19.461 -4.590 -12.266 1.00 91.12 128 LYS A O 1
ATOM 1013 N N . ASP A 1 129 ? 19.527 -2.666 -11.110 1.00 90.50 129 ASP A N 1
ATOM 1014 C CA . ASP A 1 129 ? 20.647 -3.039 -10.242 1.00 90.50 129 ASP A CA 1
ATOM 1015 C C . ASP A 1 129 ? 20.296 -4.232 -9.340 1.00 90.50 129 ASP A C 1
ATOM 1017 O O . ASP A 1 129 ? 21.150 -5.079 -9.071 1.00 90.50 129 ASP A O 1
ATOM 1021 N N . PHE A 1 130 ? 19.058 -4.290 -8.841 1.00 89.88 130 PHE A N 1
ATOM 1022 C CA . PHE A 1 130 ? 18.565 -5.387 -8.012 1.00 89.88 130 PHE A CA 1
ATOM 1023 C C . PHE A 1 130 ? 18.447 -6.691 -8.813 1.00 89.88 130 PHE A C 1
ATOM 1025 O O . PHE A 1 130 ? 18.929 -7.736 -8.369 1.00 89.88 130 PHE A O 1
ATOM 1032 N N . GLU A 1 131 ? 17.888 -6.621 -10.021 1.00 88.25 131 GLU A N 1
ATOM 1033 C CA . GLU A 1 131 ? 17.764 -7.763 -10.931 1.00 88.25 131 GLU A CA 1
ATOM 1034 C C . GLU A 1 131 ? 19.131 -8.288 -11.383 1.00 88.25 131 GLU A C 1
ATOM 1036 O O . GLU A 1 131 ? 19.374 -9.494 -11.354 1.00 88.25 131 GLU A O 1
ATOM 1041 N N . ALA A 1 132 ? 20.070 -7.394 -11.709 1.00 87.81 132 ALA A N 1
ATOM 1042 C CA . ALA A 1 132 ? 21.431 -7.766 -12.097 1.00 87.81 132 ALA A CA 1
ATOM 1043 C C . ALA A 1 132 ? 22.199 -8.505 -10.985 1.00 87.81 132 ALA A C 1
ATOM 1045 O O . ALA A 1 132 ? 23.121 -9.269 -11.268 1.00 87.81 132 ALA A O 1
ATOM 1046 N N . LYS A 1 133 ? 21.822 -8.297 -9.717 1.00 83.44 133 LYS A N 1
ATOM 1047 C CA . LYS A 1 133 ? 22.407 -8.973 -8.547 1.00 83.44 133 LYS A CA 1
ATOM 1048 C C . LYS A 1 133 ? 21.724 -10.298 -8.196 1.00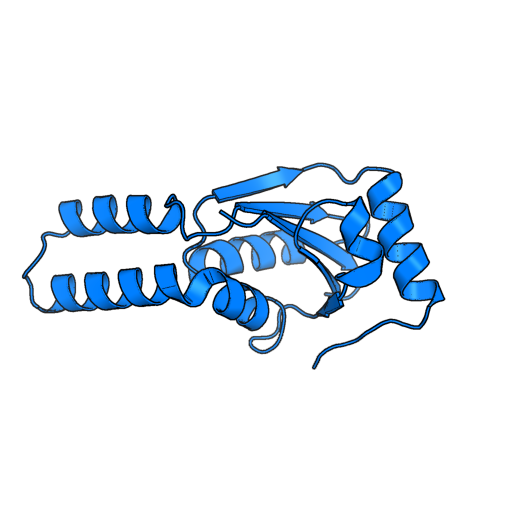 83.44 133 LYS A C 1
ATOM 1050 O O . LYS A 1 133 ? 22.084 -10.902 -7.189 1.00 83.44 133 LYS A O 1
ATOM 1055 N N . GLY A 1 134 ? 20.773 -10.756 -9.010 1.00 77.06 134 GLY A N 1
ATOM 1056 C CA . GLY A 1 134 ? 20.108 -12.049 -8.845 1.00 77.06 134 GLY A CA 1
ATOM 1057 C C . GLY A 1 134 ? 18.890 -12.045 -7.921 1.00 77.06 134 GLY A C 1
ATOM 1058 O O . GLY A 1 134 ? 18.356 -13.120 -7.678 1.00 77.06 134 GLY A O 1
ATOM 1059 N N . GLY A 1 135 ? 18.439 -10.875 -7.447 1.00 71.00 135 GLY A N 1
ATOM 1060 C CA . GLY A 1 135 ? 17.227 -10.708 -6.640 1.00 71.00 135 GLY A CA 1
ATOM 1061 C C . GLY A 1 135 ? 17.286 -11.342 -5.240 1.00 71.00 135 GLY A C 1
ATOM 1062 O O . GLY A 1 135 ? 17.553 -12.525 -5.065 1.00 71.00 135 GLY A O 1
ATOM 1063 N N . ALA A 1 136 ? 16.982 -10.567 -4.199 1.00 61.34 136 ALA A N 1
ATOM 1064 C CA . ALA A 1 136 ? 16.672 -11.121 -2.880 1.00 61.34 136 ALA A CA 1
ATOM 1065 C C . ALA A 1 136 ? 15.156 -11.355 -2.788 1.00 61.34 136 ALA A C 1
ATOM 1067 O O . ALA A 1 136 ? 14.416 -10.484 -2.329 1.00 61.34 136 ALA A O 1
ATOM 1068 N N . ALA A 1 137 ? 14.685 -12.503 -3.279 1.00 51.59 137 ALA A N 1
ATOM 1069 C CA . ALA A 1 137 ? 13.292 -12.902 -3.104 1.00 51.59 137 ALA A CA 1
ATOM 1070 C C . ALA A 1 137 ? 13.056 -13.299 -1.638 1.00 51.59 137 ALA A C 1
ATOM 1072 O O . ALA A 1 137 ? 13.762 -14.160 -1.105 1.00 51.59 137 ALA A O 1
ATOM 1073 N N . LYS A 1 138 ? 12.066 -12.687 -0.982 1.00 52.62 138 LYS A N 1
ATOM 1074 C CA . LYS A 1 138 ? 11.485 -13.243 0.244 1.00 52.62 138 LYS A CA 1
ATOM 1075 C C . LYS A 1 138 ? 10.133 -13.853 -0.099 1.00 52.62 138 LYS A C 1
ATOM 1077 O O . LYS A 1 138 ? 9.272 -13.161 -0.636 1.00 52.62 138 LYS A O 1
ATOM 1082 N N . ASN A 1 139 ? 10.018 -15.149 0.192 1.00 38.94 139 ASN A N 1
ATOM 1083 C CA . ASN A 1 139 ? 8.765 -15.900 0.164 1.00 38.94 139 ASN A CA 1
ATOM 1084 C C . ASN A 1 139 ? 7.850 -15.463 1.307 1.00 38.94 139 ASN A C 1
ATOM 1086 O O . ASN A 1 139 ? 8.374 -15.288 2.437 1.00 38.94 139 ASN A O 1
#